Protein AF-A0A7S2VRJ8-F1 (afdb_monomer_lite)

Sequence (120 aa):
MFKCESLERCPGGPPGGCSKNTIGISCAKCVSGFYRSGRSCKPCGAFVYVPLVAYFVGFLIIGALRMLWSQRAAHVEVAEGVLASITVGVMLNFVQGLGIISSLNFEFPVGLLEFFAAFK

pLDDT: mean 76.2, std 11.46, range [44.75, 94.44]

Radius of gyration: 44.2 Å; chains: 1; bounding box: 106×26×94 Å

Secondary structure (DSSP, 8-state):
----SSTTTS--SSTT-PPTTEESTTS-EEPTTEEEETTEEEE--GGGGHHHHHHHHHHHHHHHHHHHHHHHHHHHHHHHHHHHHHHHHHHHHHHHHHHHHHHS-----HHHHHHHHTT-

Structure (mmCIF, N/CA/C/O backbone):
data_AF-A0A7S2VRJ8-F1
#
_entry.id   AF-A0A7S2VRJ8-F1
#
loop_
_atom_site.group_PDB
_atom_site.id
_atom_site.type_symbol
_atom_site.label_atom_id
_atom_site.label_alt_id
_atom_site.label_comp_id
_atom_site.label_asym_id
_atom_site.label_entity_id
_atom_site.label_seq_id
_atom_site.pdbx_PDB_ins_code
_atom_site.Cartn_x
_atom_site.Cartn_y
_atom_site.Cartn_z
_atom_site.occupancy
_atom_site.B_iso_or_equiv
_atom_site.auth_seq_id
_atom_site.auth_comp_id
_atom_site.auth_asym_id
_atom_site.auth_atom_id
_atom_site.pdbx_PDB_model_num
ATOM 1 N N . MET A 1 1 ? -42.510 -15.350 38.383 1.00 44.75 1 MET A N 1
ATOM 2 C CA . MET A 1 1 ? -41.041 -15.453 38.545 1.00 44.75 1 MET A CA 1
ATOM 3 C C . MET A 1 1 ? -40.431 -15.703 37.176 1.00 44.75 1 MET A C 1
ATOM 5 O O . MET A 1 1 ? -40.775 -16.703 36.563 1.00 44.75 1 MET A O 1
ATOM 9 N N . PHE A 1 2 ? -39.596 -14.799 36.663 1.00 54.56 2 PHE A N 1
ATOM 10 C CA . PHE A 1 2 ? -38.899 -15.017 35.392 1.00 54.56 2 PHE A CA 1
ATOM 11 C C . PHE A 1 2 ? -37.617 -15.809 35.650 1.00 54.56 2 PHE A C 1
ATOM 13 O O . PHE A 1 2 ? -36.811 -15.427 36.496 1.00 54.56 2 PHE A O 1
ATOM 20 N N . LYS A 1 3 ? -37.447 -16.932 34.949 1.00 55.62 3 LYS A N 1
ATOM 21 C CA . LYS A 1 3 ? -36.244 -17.764 35.031 1.00 55.62 3 LYS A CA 1
ATOM 22 C C . LYS A 1 3 ? -35.167 -17.103 34.171 1.00 55.62 3 LYS A C 1
ATOM 24 O O . LYS A 1 3 ? -35.308 -17.044 32.954 1.00 55.62 3 LYS A O 1
ATOM 29 N N . CYS A 1 4 ? -34.137 -16.540 34.793 1.00 64.38 4 CYS A N 1
ATOM 30 C CA . CYS A 1 4 ? -33.020 -15.969 34.048 1.00 64.38 4 CYS A CA 1
ATOM 31 C C . CYS A 1 4 ? -32.105 -17.082 33.534 1.00 64.38 4 CYS A C 1
ATOM 33 O O . CYS A 1 4 ? -31.875 -18.069 34.229 1.00 64.38 4 CYS A O 1
ATOM 35 N N . GLU A 1 5 ? -31.527 -16.877 32.355 1.00 65.00 5 GLU A N 1
ATOM 36 C CA . GLU A 1 5 ? -30.515 -17.766 31.772 1.00 65.00 5 GLU A CA 1
ATOM 37 C C . GLU A 1 5 ? -29.176 -17.703 32.529 1.00 65.00 5 GLU A C 1
ATOM 39 O O . GLU A 1 5 ? -28.466 -18.695 32.645 1.00 65.00 5 GLU A O 1
ATOM 44 N N . SER A 1 6 ? -28.839 -16.543 33.099 1.00 61.09 6 SER A N 1
ATOM 45 C CA . SER A 1 6 ? -27.670 -16.376 33.959 1.00 61.09 6 SER A CA 1
ATOM 46 C C . SER A 1 6 ? -27.951 -15.362 35.064 1.00 61.09 6 SER A C 1
ATOM 48 O O . SER A 1 6 ? -28.719 -14.413 34.872 1.00 61.09 6 SER A O 1
ATOM 50 N N . LEU A 1 7 ? -27.294 -15.532 36.219 1.00 63.19 7 LEU A N 1
ATOM 51 C CA . LEU A 1 7 ? -27.401 -14.599 37.351 1.00 63.19 7 LEU A CA 1
ATOM 52 C C . LEU A 1 7 ? -26.991 -13.171 36.953 1.00 63.19 7 LEU A C 1
ATOM 54 O O . LEU A 1 7 ? -27.426 -12.196 37.553 1.00 63.19 7 LEU A O 1
ATOM 58 N N . GLU A 1 8 ? -26.148 -13.050 35.926 1.00 60.69 8 GLU A N 1
ATOM 59 C CA . GLU A 1 8 ? -25.686 -11.774 35.388 1.00 60.69 8 GLU A CA 1
ATOM 60 C C . GLU A 1 8 ? -26.717 -11.055 34.523 1.00 60.69 8 GLU A C 1
ATOM 62 O O . GLU A 1 8 ? -26.697 -9.830 34.418 1.00 60.69 8 GLU A O 1
ATOM 67 N N . ARG A 1 9 ? -27.622 -11.814 33.900 1.00 61.22 9 ARG A N 1
ATOM 68 C CA . ARG A 1 9 ? -28.682 -11.281 33.046 1.00 61.22 9 ARG A CA 1
ATOM 69 C C . ARG A 1 9 ? -29.974 -11.014 33.806 1.00 61.22 9 ARG A C 1
ATOM 71 O O . ARG A 1 9 ? -30.868 -10.397 33.226 1.00 61.22 9 ARG A O 1
ATOM 78 N N . CYS A 1 10 ? -30.073 -11.433 35.067 1.00 66.50 10 CYS A N 1
ATOM 79 C CA . CYS A 1 10 ? -31.260 -11.175 35.863 1.00 66.50 10 CYS A CA 1
ATOM 80 C C . CYS A 1 10 ? -31.515 -9.674 36.059 1.00 66.50 10 CYS A C 1
ATOM 82 O O . CYS A 1 10 ? -30.571 -8.905 36.268 1.00 66.50 10 CYS A O 1
ATOM 84 N N . PRO A 1 11 ? -32.788 -9.251 36.047 1.00 65.06 11 PRO A N 1
ATOM 85 C CA . PRO A 1 11 ? -33.169 -7.944 36.552 1.00 65.06 11 PRO A CA 1
ATOM 86 C C . PRO A 1 11 ? -32.838 -7.896 38.049 1.00 65.06 11 PRO A C 1
ATOM 88 O O . PRO A 1 11 ? -33.521 -8.499 38.868 1.00 65.06 11 PRO A O 1
ATOM 91 N N . GLY A 1 12 ? -31.742 -7.236 38.415 1.00 63.44 12 GLY A N 1
ATOM 92 C CA . GLY A 1 12 ? -31.501 -6.863 39.807 1.00 63.44 12 GLY A CA 1
ATOM 93 C C . GLY A 1 12 ? -32.381 -5.666 40.158 1.00 63.44 12 GLY A C 1
ATOM 94 O O . GLY A 1 12 ? -32.428 -4.720 39.386 1.00 63.44 12 GLY A O 1
ATOM 95 N N . GLY A 1 13 ? -33.083 -5.673 41.285 1.00 61.59 13 GLY A N 1
ATOM 96 C CA . GLY A 1 13 ? -33.909 -4.531 41.686 1.00 61.59 13 GLY A CA 1
ATOM 97 C C . GLY A 1 13 ? -35.055 -4.910 42.623 1.00 61.59 13 GLY A C 1
ATOM 98 O O . GLY A 1 13 ? -35.334 -6.097 42.799 1.00 61.59 13 GLY A O 1
ATOM 99 N N . PRO A 1 14 ? -35.700 -3.913 43.255 1.00 62.78 14 PRO A N 1
ATOM 100 C CA . PRO A 1 14 ? -36.899 -4.127 44.056 1.00 62.78 14 PRO A CA 1
ATOM 101 C C . PRO A 1 14 ? -38.059 -4.661 43.190 1.00 62.78 14 PRO A C 1
ATOM 103 O O . PRO A 1 14 ? -38.097 -4.410 41.982 1.00 62.78 14 PRO A O 1
ATOM 106 N N . PRO A 1 15 ? -39.021 -5.393 43.780 1.00 59.22 15 PRO A N 1
ATOM 107 C CA . PRO A 1 15 ? -40.157 -5.947 43.048 1.00 59.22 15 PRO A CA 1
ATOM 108 C C . PRO A 1 15 ? -40.933 -4.843 42.315 1.00 59.22 15 PRO A C 1
ATOM 110 O O . PRO A 1 15 ? -41.329 -3.848 42.914 1.00 59.22 15 PRO A O 1
ATOM 113 N N . GLY A 1 16 ? -41.122 -5.019 41.004 1.00 63.56 16 GLY A N 1
ATOM 114 C CA . GLY A 1 16 ? -41.779 -4.041 40.126 1.00 63.56 16 GLY A CA 1
ATOM 115 C C . GLY A 1 16 ? -40.846 -3.001 39.490 1.00 63.56 16 GLY A C 1
ATOM 116 O O . GLY A 1 16 ? -41.309 -2.215 38.669 1.00 63.56 16 GLY A O 1
ATOM 117 N N . GLY A 1 17 ? -39.548 -3.005 39.818 1.00 65.56 17 GLY A N 1
ATOM 118 C CA . GLY A 1 17 ? -38.557 -2.068 39.284 1.00 65.56 17 GLY A CA 1
ATOM 119 C C . GLY A 1 17 ? -37.375 -2.750 38.592 1.00 65.56 17 GLY A C 1
ATOM 120 O O . GLY A 1 17 ? -36.952 -3.845 38.959 1.00 65.56 17 GLY A O 1
ATOM 121 N N . CYS A 1 18 ? -36.821 -2.076 37.586 1.00 70.69 18 CYS A N 1
ATOM 122 C CA . CYS A 1 18 ? -35.597 -2.493 36.906 1.00 70.69 18 CYS A CA 1
ATOM 123 C C . CYS A 1 18 ? -34.332 -1.993 37.627 1.00 70.69 18 CYS A C 1
ATOM 125 O O . CYS A 1 18 ? -34.374 -1.045 38.414 1.00 70.69 18 CYS A O 1
ATOM 127 N N . SER A 1 19 ? -33.185 -2.612 37.328 1.00 72.75 19 SER A N 1
ATOM 128 C CA . SER A 1 19 ? -31.875 -2.190 37.842 1.00 72.75 19 SER A CA 1
ATOM 129 C C . SER A 1 19 ? -31.450 -0.845 37.248 1.00 72.75 19 SER A C 1
ATOM 131 O O . SER A 1 19 ? -31.948 -0.416 36.201 1.00 72.75 19 SER A O 1
ATOM 133 N N . LYS A 1 20 ? -30.496 -0.172 37.900 1.00 74.00 20 LYS A N 1
ATOM 134 C CA . LYS A 1 20 ? -29.960 1.120 37.454 1.00 74.00 20 LYS A CA 1
ATOM 135 C C . LYS A 1 20 ? -29.569 1.066 35.966 1.00 74.00 20 LYS A C 1
ATOM 137 O O . LYS A 1 20 ? -28.780 0.217 35.558 1.00 74.00 20 LYS A O 1
ATOM 142 N N . ASN A 1 21 ? -30.099 2.004 35.176 1.00 73.12 21 ASN A N 1
ATOM 143 C CA . ASN A 1 21 ? -29.868 2.147 33.729 1.00 73.12 21 ASN A CA 1
ATOM 144 C C . ASN A 1 21 ? -30.450 1.021 32.841 1.00 73.12 21 ASN A C 1
ATOM 146 O O . ASN A 1 21 ? -30.036 0.892 31.687 1.00 73.12 21 ASN A O 1
ATOM 150 N N . THR A 1 22 ? -31.424 0.243 33.333 1.00 77.12 22 THR A N 1
ATOM 151 C CA . THR A 1 22 ? -32.187 -0.738 32.534 1.00 77.12 22 THR A CA 1
ATOM 152 C C . THR A 1 22 ? -33.663 -0.355 32.408 1.00 77.12 22 THR A C 1
ATOM 154 O O . THR A 1 22 ? -34.244 0.212 33.329 1.00 77.12 22 THR A O 1
ATOM 157 N N . ILE A 1 23 ? -34.264 -0.643 31.251 1.00 81.44 23 ILE A N 1
ATOM 158 C CA . ILE A 1 23 ? -35.646 -0.300 30.890 1.00 81.44 23 ILE A CA 1
ATOM 159 C C . ILE A 1 23 ? -36.356 -1.457 30.170 1.00 81.44 23 ILE A C 1
ATOM 161 O O . ILE A 1 23 ? -35.726 -2.369 29.625 1.00 81.44 23 ILE A O 1
ATOM 165 N N . GLY A 1 24 ? -37.689 -1.379 30.122 1.00 75.25 24 GLY A N 1
ATOM 166 C CA . GLY A 1 24 ? -38.570 -2.332 29.442 1.00 75.25 24 GLY A CA 1
ATOM 167 C C . GLY A 1 24 ? -39.183 -3.376 30.378 1.00 75.25 24 GLY A C 1
ATOM 168 O O . GLY A 1 24 ? -38.703 -3.585 31.486 1.00 75.25 24 GLY A O 1
ATOM 169 N N . ILE A 1 25 ? -40.229 -4.061 29.900 1.00 71.88 25 ILE A N 1
ATOM 170 C CA . ILE A 1 25 ? -41.014 -5.055 30.665 1.00 71.88 25 ILE A CA 1
ATOM 171 C C . ILE A 1 25 ? -40.133 -6.169 31.256 1.00 71.88 25 ILE A C 1
ATOM 173 O O . ILE A 1 25 ? -40.420 -6.693 32.326 1.00 71.88 25 ILE A O 1
ATOM 177 N N . SER A 1 26 ? -39.040 -6.514 30.574 1.00 70.75 26 SER A N 1
ATOM 178 C CA . SER A 1 26 ? -38.084 -7.542 30.992 1.00 70.75 26 SER A CA 1
ATOM 179 C C . SER A 1 26 ? -36.761 -6.990 31.540 1.00 70.75 26 SER A C 1
ATOM 181 O O . SER A 1 26 ? -35.844 -7.770 31.788 1.00 70.75 26 SER A O 1
ATOM 183 N N . CYS A 1 27 ? -36.612 -5.663 31.674 1.00 73.62 27 CYS A N 1
ATOM 184 C CA . CYS A 1 27 ? -35.358 -4.976 32.035 1.00 73.62 27 CYS A CA 1
ATOM 185 C C . CYS A 1 27 ? -34.131 -5.414 31.205 1.00 73.62 27 CYS A C 1
ATOM 187 O O . CYS A 1 27 ? -32.984 -5.299 31.642 1.00 73.62 27 CYS A O 1
ATOM 189 N N . ALA A 1 28 ? -34.364 -5.949 30.003 1.00 74.06 28 ALA A N 1
ATOM 190 C CA . ALA A 1 28 ? -33.320 -6.482 29.137 1.00 74.06 28 ALA A CA 1
ATOM 191 C C . ALA A 1 28 ? -32.639 -5.392 28.293 1.00 74.06 28 ALA A C 1
ATOM 193 O O . ALA A 1 28 ? -31.566 -5.630 27.737 1.00 74.06 28 ALA A O 1
ATOM 194 N N . LYS A 1 29 ? -33.247 -4.203 28.187 1.00 79.88 29 LYS A N 1
ATOM 195 C CA . LYS A 1 29 ? -32.708 -3.073 27.423 1.00 79.88 29 LYS A CA 1
ATOM 196 C C . LYS A 1 29 ? -31.992 -2.099 28.353 1.00 79.88 29 LYS A C 1
ATOM 198 O O . LYS A 1 29 ? -32.493 -1.789 29.429 1.00 79.88 29 LYS A O 1
ATOM 203 N N . CYS A 1 30 ? -30.839 -1.597 27.927 1.00 82.00 30 CYS A N 1
ATOM 204 C CA . CYS A 1 30 ? -30.205 -0.451 28.573 1.00 82.00 30 CYS A CA 1
ATOM 205 C C . CYS A 1 30 ? -30.878 0.850 28.110 1.00 82.00 30 CYS A C 1
ATOM 207 O O . CYS A 1 30 ? -31.430 0.910 27.009 1.00 82.00 30 CYS A O 1
ATOM 209 N N . VAL A 1 31 ? -30.836 1.885 28.950 1.00 84.56 31 VAL A N 1
ATOM 210 C CA . VAL A 1 31 ? -31.241 3.247 28.563 1.00 84.56 31 VAL A CA 1
ATOM 211 C C . VAL A 1 31 ? -30.397 3.765 27.392 1.00 84.56 31 VAL A C 1
ATOM 213 O O . VAL A 1 31 ? -29.273 3.312 27.167 1.00 84.56 31 VAL A O 1
ATOM 216 N N . SER A 1 32 ? -30.935 4.726 26.641 1.00 81.56 32 SER A N 1
ATOM 217 C CA . SER A 1 32 ? -30.237 5.364 25.520 1.00 81.56 32 SER A CA 1
ATOM 218 C C . SER A 1 32 ? -28.868 5.904 25.943 1.00 81.56 32 SER A C 1
ATOM 220 O O . SER A 1 32 ? -28.749 6.560 26.976 1.00 81.56 32 SER A O 1
ATOM 222 N N . GLY A 1 33 ? -27.837 5.634 25.140 1.00 78.75 33 GLY A N 1
ATOM 223 C CA . GLY A 1 33 ? -26.457 6.012 25.458 1.00 78.75 33 GLY A CA 1
ATOM 224 C C . GLY A 1 33 ? -25.719 5.017 26.356 1.00 78.75 33 GLY A C 1
ATOM 225 O O . GLY A 1 33 ? -24.595 5.301 26.755 1.00 78.75 33 GLY A O 1
ATOM 226 N N . PHE A 1 34 ? -26.308 3.856 26.660 1.00 81.62 34 PHE A N 1
ATOM 227 C CA . PHE A 1 34 ? -25.648 2.767 27.374 1.00 81.62 34 PHE A CA 1
ATOM 228 C C . PHE A 1 34 ? -25.787 1.441 26.613 1.00 81.62 34 PHE A C 1
ATOM 230 O O . PHE A 1 34 ? -26.824 1.157 26.016 1.00 81.62 34 PHE A O 1
ATOM 237 N N . TYR A 1 35 ? -24.758 0.597 26.675 1.00 81.88 35 TYR A N 1
ATOM 238 C CA . TYR A 1 35 ? -24.758 -0.756 26.119 1.00 81.88 35 TYR A CA 1
ATOM 239 C C . TYR A 1 35 ? -24.612 -1.803 27.230 1.00 81.88 35 TYR A C 1
ATOM 241 O O . TYR A 1 35 ? -24.023 -1.553 28.285 1.00 81.88 35 TYR A O 1
ATOM 249 N N . ARG A 1 36 ? -25.170 -2.995 27.002 1.00 76.06 36 ARG A N 1
ATOM 250 C CA . ARG A 1 36 ? -25.132 -4.111 27.957 1.00 76.06 36 ARG A CA 1
ATOM 251 C C . ARG A 1 36 ? -23.732 -4.731 27.952 1.00 76.06 36 ARG A C 1
ATOM 253 O O . ARG A 1 36 ? -23.289 -5.239 26.927 1.00 76.06 36 ARG A O 1
ATOM 260 N N . SER A 1 37 ? -23.052 -4.722 29.096 1.00 76.31 37 SER A N 1
ATOM 261 C CA . SER A 1 37 ? -21.752 -5.370 29.292 1.00 76.31 37 SER A CA 1
ATOM 262 C C . SER A 1 37 ? -21.816 -6.228 30.559 1.00 76.31 37 SER A C 1
ATOM 264 O O . SER A 1 37 ? -21.677 -5.728 31.675 1.00 76.31 37 SER A O 1
ATOM 266 N N . GLY A 1 38 ? -22.100 -7.525 30.398 1.00 74.62 38 GLY A N 1
ATOM 267 C CA . GLY A 1 38 ? -22.294 -8.449 31.525 1.00 74.62 38 GLY A CA 1
ATOM 268 C C . GLY A 1 38 ? -23.453 -8.025 32.439 1.00 74.62 38 GLY A C 1
ATOM 269 O O . GLY A 1 38 ? -24.589 -7.889 31.976 1.00 74.62 38 GLY A O 1
ATOM 270 N N . ARG A 1 39 ? -23.150 -7.788 33.726 1.00 66.94 39 ARG A N 1
ATOM 271 C CA . ARG A 1 39 ? -24.103 -7.367 34.778 1.00 66.94 39 ARG A CA 1
ATOM 272 C C . ARG A 1 39 ? -24.544 -5.906 34.722 1.00 66.94 39 ARG A C 1
ATOM 274 O O . ARG A 1 39 ? -25.521 -5.555 35.382 1.00 66.94 39 ARG A O 1
ATOM 281 N N . SER A 1 40 ? -23.837 -5.039 33.999 1.00 70.88 40 SER A N 1
ATOM 282 C CA . SER A 1 40 ? -24.087 -3.597 34.036 1.00 70.88 40 SER A CA 1
ATOM 283 C C . SER A 1 40 ? -24.253 -2.993 32.647 1.00 70.88 40 SER A C 1
ATOM 285 O O . SER A 1 40 ? -23.713 -3.461 31.644 1.00 70.88 40 SER A O 1
ATOM 287 N N . CYS A 1 41 ? -25.052 -1.933 32.588 1.00 79.38 41 CYS A N 1
ATOM 288 C CA . CYS A 1 41 ? -25.111 -1.068 31.424 1.00 79.38 41 CYS A CA 1
ATOM 289 C C . CYS A 1 41 ? -23.954 -0.071 31.5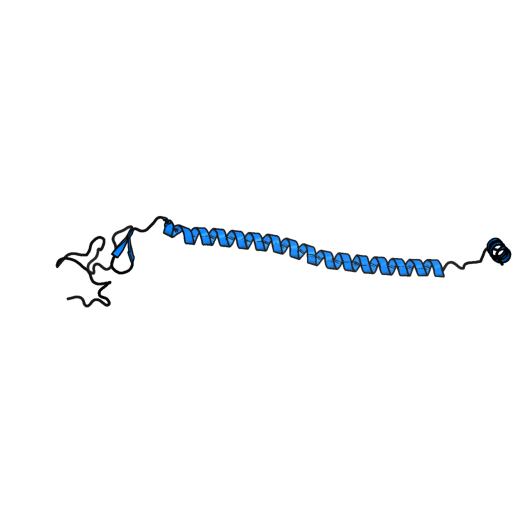31 1.00 79.38 41 CYS A C 1
ATOM 291 O O . CYS A 1 41 ? -23.897 0.710 32.485 1.00 79.38 41 CYS A O 1
ATOM 293 N N . LYS A 1 42 ? -23.019 -0.118 30.580 1.00 82.00 42 LYS A N 1
ATOM 294 C CA . LYS A 1 42 ? -21.896 0.822 30.484 1.00 82.00 42 LYS A CA 1
ATOM 295 C C . LYS A 1 42 ? -22.238 1.944 29.507 1.00 82.00 42 LYS A C 1
ATOM 297 O O . LYS A 1 42 ? -22.934 1.674 28.530 1.00 82.00 42 LYS A O 1
ATOM 302 N N . PRO A 1 43 ? -21.779 3.184 29.742 1.00 83.31 43 PRO A N 1
ATOM 303 C CA . PRO A 1 43 ? -22.018 4.276 28.810 1.00 83.31 43 PRO A CA 1
ATOM 304 C C . PRO A 1 43 ? -21.341 3.980 27.469 1.00 83.31 43 PRO A C 1
ATOM 306 O O . PRO A 1 43 ? -20.221 3.464 27.423 1.00 83.31 43 PRO A O 1
ATOM 309 N N . CYS A 1 44 ? -22.024 4.301 26.375 1.00 76.75 44 CYS A N 1
ATOM 310 C CA . CYS A 1 44 ? -21.450 4.294 25.039 1.00 76.75 44 CYS A CA 1
ATOM 311 C C . CYS A 1 44 ? -20.334 5.346 25.000 1.00 76.75 44 CYS A C 1
ATOM 313 O O . CYS A 1 44 ? -20.594 6.543 25.092 1.00 76.75 44 CYS A O 1
ATOM 315 N N . GLY A 1 45 ? -19.081 4.897 24.926 1.00 74.31 45 GLY A N 1
ATOM 316 C CA . GLY A 1 45 ? -17.928 5.790 24.839 1.00 74.31 45 GLY A CA 1
ATOM 317 C C . GLY A 1 45 ? -17.751 6.368 23.434 1.00 74.31 45 GLY A C 1
ATOM 318 O O . GLY A 1 45 ? -18.157 5.760 22.446 1.00 74.31 45 GLY A O 1
ATOM 319 N N . ALA A 1 46 ? -17.060 7.504 23.330 1.00 66.88 46 ALA A N 1
ATOM 320 C CA . ALA A 1 46 ? -16.708 8.124 22.046 1.00 66.88 46 ALA A CA 1
ATOM 321 C C . ALA A 1 46 ? -15.803 7.236 21.160 1.00 66.88 46 ALA A C 1
ATOM 323 O O . ALA A 1 46 ? -15.708 7.440 19.954 1.00 66.88 46 ALA A O 1
ATOM 324 N N . PHE A 1 47 ? -15.168 6.214 21.742 1.00 65.56 47 PHE A N 1
ATOM 325 C CA . PHE A 1 47 ? -14.231 5.325 21.054 1.00 65.56 47 PHE A CA 1
ATOM 326 C C . PHE A 1 47 ? -14.887 4.262 20.158 1.00 65.56 47 PHE A C 1
ATOM 328 O O . PHE A 1 47 ? -14.174 3.530 19.480 1.00 65.56 47 PHE A O 1
ATOM 335 N N . VAL A 1 48 ? -16.223 4.179 20.098 1.00 71.00 48 VAL A N 1
ATOM 336 C CA . VAL A 1 48 ? -16.923 3.213 19.224 1.00 71.00 48 VAL A CA 1
ATOM 337 C C . VAL A 1 48 ? -16.612 3.455 17.739 1.00 71.00 48 VAL A C 1
ATOM 339 O O . VAL A 1 48 ? -16.585 2.511 16.954 1.00 71.00 48 VAL A O 1
ATOM 342 N N . TYR A 1 49 ? -16.305 4.696 17.354 1.00 73.94 49 TYR A N 1
ATOM 343 C CA . TYR A 1 49 ? -15.992 5.055 15.966 1.00 73.94 49 TYR A CA 1
ATOM 344 C C . TYR A 1 49 ? -14.530 4.806 15.579 1.00 73.94 49 TYR A C 1
ATOM 346 O O . TYR A 1 49 ? -14.220 4.715 14.395 1.00 73.94 49 TYR A O 1
ATOM 354 N N . VAL A 1 50 ? -13.628 4.659 16.553 1.00 81.75 50 VAL A N 1
ATOM 355 C CA . VAL A 1 50 ? -12.192 4.443 16.311 1.00 81.75 50 VAL A CA 1
ATOM 356 C C . VAL A 1 50 ? -11.895 3.208 15.457 1.00 81.75 50 VAL A C 1
ATOM 358 O O . VAL A 1 50 ? -11.149 3.360 14.491 1.00 81.75 50 VAL A O 1
ATOM 361 N N . PRO A 1 51 ? -12.466 2.013 15.712 1.00 83.88 51 PRO A N 1
ATOM 362 C CA . PRO A 1 51 ? -12.210 0.859 14.848 1.00 83.88 51 PRO A CA 1
ATOM 363 C C . PRO A 1 51 ? -12.713 1.073 13.416 1.00 83.88 51 PRO A C 1
ATOM 365 O O . PRO A 1 51 ? -12.089 0.608 12.467 1.00 83.88 51 PRO A O 1
ATOM 368 N N . LEU A 1 52 ? -13.811 1.813 13.249 1.00 85.88 52 LEU A N 1
ATOM 369 C CA . LEU A 1 52 ? -14.392 2.093 11.940 1.00 85.88 52 LEU A CA 1
ATOM 370 C C . LEU A 1 52 ? -13.509 3.066 11.146 1.00 85.88 52 LEU A C 1
ATOM 372 O O . LEU A 1 52 ? -13.178 2.800 9.995 1.00 85.88 52 LEU A O 1
ATOM 376 N N . VAL A 1 53 ? -13.040 4.141 11.784 1.00 88.62 53 VAL A N 1
ATOM 377 C CA . VAL A 1 53 ? -12.084 5.085 11.185 1.00 88.62 53 VAL A CA 1
ATOM 378 C C . VAL A 1 53 ? -10.761 4.390 10.858 1.00 88.62 53 VAL A C 1
ATOM 380 O O . VAL A 1 53 ? -10.241 4.557 9.757 1.00 88.62 53 VAL A O 1
ATOM 383 N N . ALA A 1 54 ? -10.242 3.561 11.767 1.00 89.25 54 ALA A N 1
ATOM 384 C CA . ALA A 1 54 ? -9.014 2.803 11.542 1.00 89.25 54 ALA A CA 1
ATOM 385 C C . ALA A 1 54 ? -9.130 1.853 10.338 1.00 89.25 54 ALA A C 1
ATOM 387 O O . ALA A 1 54 ? -8.186 1.744 9.557 1.00 89.25 54 ALA A O 1
ATOM 388 N N . TYR A 1 55 ? -10.291 1.220 10.146 1.00 91.56 55 TYR A N 1
ATOM 389 C CA . TYR A 1 55 ? -10.553 0.371 8.984 1.00 91.56 55 TYR A CA 1
ATOM 390 C C . TYR A 1 55 ? -10.489 1.157 7.666 1.00 91.56 55 TYR A C 1
ATOM 392 O O . TYR A 1 55 ? -9.781 0.753 6.744 1.00 91.56 55 TYR A O 1
ATOM 400 N N . PHE A 1 56 ? -11.169 2.306 7.585 1.00 93.81 56 PHE A N 1
ATOM 401 C CA . PHE A 1 56 ? -11.147 3.144 6.380 1.00 93.81 56 PHE A CA 1
ATOM 402 C C . PHE A 1 56 ? -9.747 3.675 6.065 1.00 93.81 56 PHE A C 1
ATOM 404 O O . PHE A 1 56 ? -9.309 3.621 4.916 1.00 93.81 56 PHE A O 1
ATOM 411 N N . VAL A 1 57 ? -9.018 4.137 7.082 1.00 94.44 57 VAL A N 1
ATOM 412 C CA . VAL A 1 57 ? -7.639 4.615 6.916 1.00 94.44 57 VAL A CA 1
ATOM 413 C C . VAL A 1 57 ? -6.724 3.477 6.457 1.00 94.44 57 VAL A C 1
ATOM 415 O O . VAL A 1 57 ? -5.961 3.652 5.508 1.00 94.44 57 VAL A O 1
ATOM 418 N N . GLY A 1 58 ? -6.835 2.293 7.065 1.00 92.94 58 GLY A N 1
ATOM 419 C CA . GLY A 1 58 ? -6.061 1.116 6.669 1.00 92.94 58 GLY A CA 1
ATOM 420 C C . GLY A 1 58 ? -6.317 0.703 5.218 1.00 92.94 58 GLY A C 1
ATOM 421 O O . GLY A 1 58 ? -5.370 0.449 4.474 1.00 92.94 58 GLY A O 1
ATOM 422 N N . PHE A 1 59 ? -7.580 0.709 4.787 1.00 93.50 59 PHE A N 1
ATOM 423 C CA . PHE A 1 59 ? -7.953 0.395 3.407 1.00 93.50 59 PHE A CA 1
ATOM 424 C C . PHE A 1 59 ? -7.326 1.371 2.400 1.00 93.50 59 PHE A C 1
ATOM 426 O O . PHE A 1 59 ? -6.761 0.940 1.394 1.00 93.50 59 PHE A O 1
ATOM 433 N N . LEU A 1 60 ? -7.359 2.676 2.692 1.00 93.38 60 LEU A N 1
ATOM 434 C CA . LEU A 1 60 ? -6.755 3.698 1.832 1.00 93.38 60 LEU A CA 1
ATOM 435 C C . LEU A 1 60 ? -5.233 3.550 1.732 1.00 93.38 60 LEU A C 1
ATOM 437 O O . LEU A 1 60 ? -4.684 3.648 0.636 1.00 93.38 60 LEU A O 1
ATOM 441 N N . ILE A 1 61 ? -4.551 3.269 2.846 1.00 93.38 61 ILE A N 1
ATOM 442 C CA . ILE A 1 61 ? -3.093 3.079 2.861 1.00 93.38 61 ILE A CA 1
ATOM 443 C C . ILE A 1 61 ? -2.699 1.858 2.024 1.00 93.38 61 ILE A C 1
ATOM 445 O O . ILE A 1 61 ? -1.805 1.950 1.183 1.00 93.38 61 ILE A O 1
ATOM 449 N N . ILE A 1 62 ? -3.380 0.723 2.208 1.00 91.81 62 ILE A N 1
ATOM 450 C CA . ILE A 1 62 ? -3.098 -0.501 1.445 1.00 91.81 62 ILE A CA 1
ATOM 451 C C . ILE A 1 62 ? -3.381 -0.279 -0.047 1.00 91.81 62 ILE A C 1
ATOM 453 O O . ILE A 1 62 ? -2.576 -0.682 -0.888 1.00 91.81 62 ILE A O 1
ATOM 457 N N . GLY A 1 63 ? -4.484 0.398 -0.381 1.00 89.75 63 GLY A N 1
ATOM 458 C CA . GLY A 1 63 ? -4.816 0.765 -1.758 1.00 89.75 63 GLY A CA 1
ATOM 459 C C . GLY A 1 63 ? -3.739 1.639 -2.407 1.00 89.75 63 GLY A C 1
ATOM 460 O O . GLY A 1 63 ? -3.273 1.331 -3.504 1.00 89.75 63 GLY A O 1
ATOM 461 N N . ALA A 1 64 ? -3.273 2.673 -1.702 1.00 88.50 64 ALA A N 1
ATOM 462 C CA . ALA A 1 64 ? -2.213 3.559 -2.177 1.00 88.50 64 ALA A CA 1
ATOM 463 C C . ALA A 1 64 ? -0.883 2.814 -2.381 1.00 88.50 64 ALA A C 1
ATOM 465 O O . ALA A 1 64 ? -0.240 2.967 -3.420 1.00 88.50 64 ALA A O 1
ATOM 466 N N . LEU A 1 65 ? -0.492 1.952 -1.436 1.00 88.88 65 LEU A N 1
ATOM 467 C CA . LEU A 1 65 ? 0.717 1.129 -1.551 1.00 88.88 65 LEU A CA 1
ATOM 468 C C . LEU A 1 65 ? 0.655 0.189 -2.760 1.00 88.88 65 LEU A C 1
ATOM 470 O O . LEU A 1 65 ? 1.630 0.076 -3.502 1.00 88.88 65 LEU A O 1
ATOM 474 N N . ARG A 1 66 ? -0.498 -0.449 -3.000 1.00 86.06 66 ARG A N 1
ATOM 475 C CA . ARG A 1 66 ? -0.707 -1.322 -4.166 1.00 86.06 66 ARG A CA 1
ATOM 476 C C . ARG A 1 66 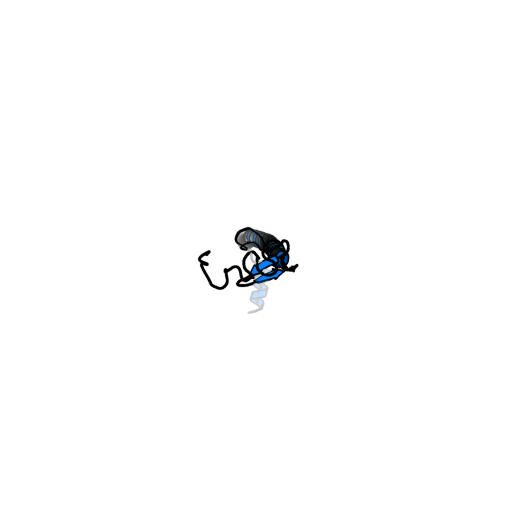? -0.621 -0.545 -5.474 1.00 86.06 66 ARG A C 1
ATOM 478 O O . ARG A 1 66 ? 0.023 -1.019 -6.407 1.00 86.06 66 ARG A O 1
ATOM 485 N N . MET A 1 67 ? -1.202 0.652 -5.532 1.00 83.56 67 MET A N 1
ATOM 486 C CA . MET A 1 67 ? -1.133 1.512 -6.713 1.00 83.56 67 MET A CA 1
ATOM 487 C C . MET A 1 67 ? 0.317 1.915 -7.021 1.00 83.56 67 MET A C 1
ATOM 489 O O . MET A 1 67 ? 0.776 1.729 -8.147 1.00 83.56 67 MET A O 1
ATOM 493 N N . LEU A 1 68 ? 1.076 2.350 -6.012 1.00 83.50 68 LEU A N 1
ATOM 494 C CA . LEU A 1 68 ? 2.493 2.705 -6.159 1.00 83.50 68 LEU A CA 1
ATOM 495 C C . LEU A 1 68 ? 3.367 1.515 -6.583 1.00 83.50 68 LEU A C 1
ATOM 497 O O . LEU A 1 68 ? 4.272 1.671 -7.403 1.00 83.50 68 LEU A O 1
ATOM 501 N N . TRP A 1 69 ? 3.108 0.318 -6.052 1.00 80.69 69 TRP A N 1
ATOM 502 C CA . TRP A 1 69 ? 3.830 -0.893 -6.449 1.00 80.69 69 TRP A CA 1
ATOM 503 C C . TRP A 1 69 ? 3.489 -1.361 -7.862 1.00 80.69 69 TRP A C 1
ATOM 505 O O . TRP A 1 69 ? 4.391 -1.768 -8.588 1.00 80.69 69 TRP A O 1
ATOM 515 N N . SER A 1 70 ? 2.224 -1.268 -8.280 1.00 77.06 70 SER A N 1
ATOM 516 C CA . SER A 1 70 ? 1.812 -1.662 -9.635 1.00 77.06 70 SER A CA 1
ATOM 517 C C . SER A 1 70 ? 2.502 -0.829 -10.719 1.00 77.06 70 SER A C 1
ATOM 519 O O . SER A 1 70 ? 2.957 -1.376 -11.718 1.00 77.06 70 SER A O 1
ATOM 521 N N . GLN A 1 71 ? 2.674 0.474 -10.476 1.00 68.69 71 GLN A N 1
ATOM 522 C CA . GLN A 1 71 ? 3.406 1.376 -11.366 1.00 68.69 71 GLN A CA 1
ATOM 523 C C . GLN A 1 71 ? 4.872 0.946 -11.494 1.00 68.69 71 GLN A C 1
ATOM 525 O O . GLN A 1 71 ? 5.404 0.851 -12.596 1.00 68.69 71 GLN A O 1
ATOM 530 N N . ARG A 1 72 ? 5.522 0.604 -10.372 1.00 62.66 72 ARG A N 1
ATOM 531 C CA . ARG A 1 72 ? 6.903 0.096 -10.389 1.00 62.66 72 ARG A CA 1
ATOM 532 C C . ARG A 1 72 ? 7.026 -1.231 -11.137 1.00 62.66 72 ARG A C 1
ATOM 534 O O . ARG A 1 72 ? 7.967 -1.384 -11.904 1.00 62.66 72 ARG A O 1
ATOM 541 N N . ALA A 1 73 ? 6.089 -2.156 -10.943 1.00 61.53 73 ALA A N 1
ATOM 542 C CA . ALA A 1 73 ? 6.090 -3.442 -11.639 1.00 61.53 73 ALA A CA 1
ATOM 543 C C . ALA A 1 73 ? 5.939 -3.274 -13.161 1.00 61.53 73 ALA A C 1
ATOM 545 O O . ALA A 1 73 ? 6.694 -3.882 -13.914 1.00 61.53 73 ALA A O 1
ATOM 546 N N . ALA A 1 74 ? 5.052 -2.379 -13.607 1.00 61.47 74 ALA A N 1
ATOM 547 C CA . ALA A 1 74 ? 4.863 -2.088 -15.029 1.00 61.47 74 ALA A CA 1
ATOM 548 C C . ALA A 1 74 ? 6.134 -1.524 -15.695 1.00 61.47 74 ALA A C 1
ATOM 550 O O . ALA A 1 74 ? 6.445 -1.858 -16.835 1.00 61.47 74 ALA A O 1
ATOM 551 N N . HIS A 1 75 ? 6.912 -0.700 -14.984 1.00 60.03 75 HIS A N 1
ATOM 552 C CA . HIS A 1 75 ? 8.185 -0.194 -15.506 1.00 60.03 75 HIS A CA 1
ATOM 553 C C . HIS A 1 75 ? 9.269 -1.273 -15.625 1.00 60.03 75 HIS A C 1
ATOM 555 O O . HIS A 1 75 ? 10.100 -1.191 -16.527 1.00 60.03 75 HIS A O 1
ATOM 561 N N . VAL A 1 76 ? 9.267 -2.277 -14.743 1.00 61.19 76 VAL A N 1
ATOM 562 C CA . VAL A 1 76 ? 10.229 -3.389 -14.799 1.00 61.19 76 VAL A CA 1
ATOM 563 C C . VAL A 1 76 ? 9.938 -4.298 -15.993 1.00 61.19 76 VAL A C 1
ATOM 565 O O . VAL A 1 76 ? 10.859 -4.640 -16.725 1.00 61.19 76 VAL A O 1
ATOM 568 N N . GLU A 1 77 ? 8.667 -4.605 -16.254 1.00 63.25 77 GLU A N 1
ATOM 569 C CA . GLU A 1 77 ? 8.256 -5.450 -17.385 1.00 63.25 77 GLU A CA 1
ATOM 570 C C . GLU A 1 77 ? 8.666 -4.852 -18.744 1.00 63.25 77 GLU A C 1
ATOM 572 O O . GLU A 1 77 ? 9.180 -5.549 -19.618 1.00 63.25 77 GLU A O 1
ATOM 577 N N . VAL A 1 78 ? 8.532 -3.532 -18.910 1.00 60.88 78 VAL A N 1
ATOM 578 C CA . VAL A 1 78 ? 8.968 -2.839 -20.136 1.00 60.88 78 VAL A CA 1
ATOM 579 C C . VAL A 1 78 ? 10.497 -2.778 -20.244 1.00 60.88 78 VAL A C 1
ATOM 581 O O . VAL A 1 78 ? 11.043 -2.869 -21.347 1.00 60.88 78 VAL A O 1
ATOM 584 N N . ALA A 1 79 ? 11.207 -2.644 -19.120 1.00 66.25 79 ALA A N 1
ATOM 585 C CA . ALA A 1 79 ? 12.665 -2.558 -19.113 1.00 66.25 79 ALA A CA 1
ATOM 586 C C . ALA A 1 79 ? 13.335 -3.847 -19.619 1.00 66.25 79 ALA A C 1
ATOM 588 O O . ALA A 1 79 ? 14.349 -3.764 -20.312 1.00 66.25 79 ALA A O 1
ATOM 589 N N . GLU A 1 80 ? 12.761 -5.021 -19.340 1.00 70.69 80 GLU A N 1
ATOM 590 C CA . GLU A 1 80 ? 13.311 -6.304 -19.797 1.00 70.69 80 GLU A CA 1
ATOM 591 C C . GLU A 1 80 ? 13.296 -6.437 -21.326 1.00 70.69 80 GLU A C 1
ATOM 593 O O . GLU A 1 80 ? 14.306 -6.811 -21.928 1.00 70.69 80 GLU A O 1
ATOM 598 N N . GLY A 1 81 ? 12.189 -6.056 -21.975 1.00 72.62 81 GLY A N 1
ATOM 599 C CA . GLY A 1 81 ? 12.082 -6.082 -23.438 1.00 72.62 81 GLY A CA 1
ATOM 600 C C . GLY A 1 81 ? 13.058 -5.118 -24.118 1.00 72.62 81 GLY A C 1
ATOM 601 O O . GLY A 1 81 ? 13.714 -5.471 -25.104 1.00 72.62 81 GLY A O 1
ATOM 602 N N . VAL A 1 82 ? 13.213 -3.914 -23.556 1.00 76.69 82 VAL A N 1
ATOM 603 C CA . VAL A 1 82 ? 14.182 -2.923 -24.046 1.00 76.69 82 VAL A CA 1
ATOM 604 C C . VAL A 1 82 ? 15.609 -3.454 -23.912 1.00 76.69 82 VAL A C 1
ATOM 606 O O . VAL A 1 82 ? 16.362 -3.408 -24.885 1.00 76.69 82 VAL A O 1
ATOM 609 N N . LEU A 1 83 ? 15.977 -4.024 -22.762 1.00 80.75 83 LEU A N 1
ATOM 610 C CA . LEU A 1 83 ? 17.321 -4.558 -22.544 1.00 80.75 83 LEU A CA 1
ATOM 611 C C . LEU A 1 83 ? 17.644 -5.705 -23.514 1.00 80.75 83 LEU A C 1
ATOM 613 O O . LEU A 1 83 ? 18.716 -5.708 -24.119 1.00 80.75 83 LEU A O 1
ATOM 617 N N . ALA A 1 84 ? 16.694 -6.619 -23.731 1.00 83.00 84 ALA A N 1
ATOM 618 C CA . ALA A 1 84 ? 16.845 -7.719 -24.681 1.00 83.00 84 ALA A CA 1
ATOM 619 C C . ALA A 1 84 ? 17.087 -7.210 -26.113 1.00 83.00 84 ALA A C 1
ATOM 621 O O . ALA A 1 84 ? 18.011 -7.668 -26.789 1.00 83.00 84 ALA A O 1
ATOM 622 N N . SER A 1 85 ? 16.311 -6.216 -26.562 1.00 85.12 85 SER A N 1
ATOM 623 C CA . SER A 1 85 ? 16.496 -5.612 -27.888 1.00 85.12 85 SER A CA 1
ATOM 624 C C . SER A 1 85 ? 17.857 -4.926 -28.054 1.00 85.12 85 SER A C 1
ATOM 626 O O . SER A 1 85 ? 18.489 -5.073 -29.101 1.00 85.12 85 SER A O 1
ATOM 628 N N . ILE A 1 86 ? 18.357 -4.248 -27.012 1.00 89.25 86 ILE A N 1
ATOM 629 C CA . ILE A 1 86 ? 19.684 -3.618 -27.018 1.00 89.25 86 ILE A CA 1
ATOM 630 C C . ILE A 1 86 ? 20.770 -4.687 -27.146 1.00 89.25 86 ILE A C 1
ATOM 632 O O . ILE A 1 86 ? 21.671 -4.549 -27.973 1.00 89.25 86 ILE A O 1
ATOM 636 N N . THR A 1 87 ? 20.683 -5.774 -26.374 1.00 91.00 87 THR A N 1
ATOM 637 C CA . THR A 1 87 ? 21.668 -6.863 -26.434 1.00 91.00 87 THR A CA 1
ATOM 638 C C . THR A 1 87 ? 21.721 -7.500 -27.821 1.00 91.00 87 THR A C 1
ATOM 640 O O . THR A 1 87 ? 22.808 -7.680 -28.371 1.00 91.00 87 THR A O 1
ATOM 643 N N . VAL A 1 88 ? 20.563 -7.788 -28.423 1.00 93.06 88 VAL A N 1
ATOM 644 C CA . VAL A 1 88 ? 20.494 -8.328 -29.790 1.00 93.06 88 VAL A CA 1
ATOM 645 C C . VAL A 1 88 ? 21.066 -7.331 -30.801 1.00 93.06 88 VAL A C 1
ATOM 647 O O . VAL A 1 88 ? 21.847 -7.722 -31.667 1.00 93.06 88 VAL A O 1
ATOM 650 N N . GLY A 1 89 ? 20.748 -6.041 -30.671 1.00 92.75 89 GLY A N 1
ATOM 651 C CA . GLY A 1 89 ? 21.278 -4.991 -31.543 1.00 92.75 89 GLY A CA 1
ATOM 652 C C . GLY A 1 89 ? 22.805 -4.892 -31.505 1.00 92.75 89 GLY A C 1
ATOM 653 O O . GLY A 1 89 ? 23.442 -4.834 -32.556 1.00 92.75 89 GLY A O 1
ATOM 654 N N . VAL A 1 90 ? 23.405 -4.943 -30.311 1.00 94.00 90 VAL A N 1
ATOM 655 C CA . VAL A 1 90 ? 24.869 -4.929 -30.140 1.00 94.00 90 VAL A CA 1
ATOM 656 C C . VAL A 1 90 ? 25.511 -6.173 -30.761 1.00 94.00 90 VAL A C 1
ATOM 658 O O . VAL A 1 90 ? 26.513 -6.052 -31.464 1.00 94.00 90 VAL A O 1
ATOM 661 N N . MET A 1 91 ? 24.917 -7.355 -30.573 1.00 93.75 91 MET A N 1
ATOM 662 C CA . MET A 1 91 ? 25.414 -8.600 -31.175 1.00 93.75 91 MET A CA 1
ATOM 663 C C . MET A 1 91 ? 25.377 -8.551 -32.704 1.00 93.75 91 MET A C 1
ATOM 665 O O . MET A 1 91 ? 26.355 -8.898 -33.364 1.00 93.75 91 MET A O 1
ATOM 669 N N . LEU A 1 92 ? 24.273 -8.071 -33.280 1.00 94.25 92 LEU A N 1
ATOM 670 C CA . LEU A 1 92 ? 24.151 -7.912 -34.728 1.00 94.25 92 LEU A CA 1
AT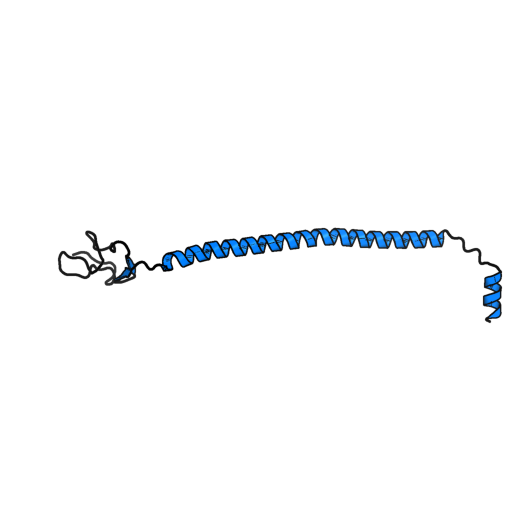OM 671 C C . LEU A 1 92 ? 25.148 -6.888 -35.270 1.00 94.25 92 LEU A C 1
ATOM 673 O O . LEU A 1 92 ? 25.712 -7.109 -36.339 1.00 94.25 92 LEU A O 1
ATOM 677 N N . ASN A 1 93 ? 25.378 -5.786 -34.555 1.00 94.44 93 ASN A N 1
ATOM 678 C CA . ASN A 1 93 ? 26.355 -4.776 -34.952 1.00 94.44 93 ASN A CA 1
ATOM 679 C C . ASN A 1 93 ? 27.784 -5.341 -34.947 1.00 94.44 93 ASN A C 1
ATOM 681 O O . ASN A 1 93 ? 28.537 -5.123 -35.892 1.00 94.44 93 ASN A O 1
ATOM 685 N N . PHE A 1 94 ? 28.126 -6.147 -33.941 1.00 93.81 94 PHE A N 1
ATOM 686 C CA . PHE A 1 94 ? 29.419 -6.822 -33.864 1.00 93.81 94 PHE A CA 1
ATOM 687 C C . PHE A 1 94 ? 29.647 -7.784 -35.040 1.00 93.81 94 PHE A C 1
ATOM 689 O O . PHE A 1 94 ? 30.685 -7.722 -35.699 1.00 93.81 94 PHE A O 1
ATOM 696 N N . VAL A 1 95 ? 28.658 -8.628 -35.358 1.00 94.12 95 VAL A N 1
ATOM 697 C CA . VAL A 1 95 ? 28.726 -9.548 -36.509 1.00 94.12 95 VAL A CA 1
ATOM 698 C C . VAL A 1 95 ? 28.855 -8.776 -37.824 1.00 94.12 95 VAL A C 1
ATOM 700 O O . VAL A 1 95 ? 29.662 -9.141 -38.677 1.00 94.12 95 VAL A O 1
ATOM 703 N N . GLN A 1 96 ? 28.109 -7.679 -37.976 1.00 92.06 96 GLN A N 1
ATOM 704 C CA . GLN A 1 96 ? 28.223 -6.796 -39.140 1.00 92.06 96 GLN A CA 1
ATOM 705 C C . GLN A 1 96 ? 29.624 -6.178 -39.250 1.00 92.06 96 GLN A C 1
ATOM 707 O O . GLN A 1 96 ? 30.195 -6.161 -40.339 1.00 92.06 96 GLN A O 1
ATOM 712 N N . GLY A 1 97 ? 30.213 -5.739 -38.134 1.00 90.44 97 GLY A N 1
ATOM 713 C CA . GLY A 1 97 ? 31.583 -5.227 -38.091 1.00 90.44 97 GLY A CA 1
ATOM 714 C C . GLY A 1 97 ? 32.615 -6.261 -38.547 1.00 90.44 97 GLY A C 1
ATOM 715 O O . GLY A 1 97 ? 33.475 -5.950 -39.370 1.00 90.44 97 GLY A O 1
ATOM 716 N N . LEU A 1 98 ? 32.489 -7.512 -38.094 1.00 89.06 98 LEU A N 1
ATOM 717 C CA . LEU A 1 98 ? 33.354 -8.606 -38.552 1.00 89.06 98 LEU A CA 1
ATOM 718 C C . LEU A 1 98 ? 33.175 -8.903 -40.048 1.00 89.06 98 LEU A C 1
ATOM 720 O O . LEU A 1 98 ? 34.157 -9.158 -40.741 1.00 89.06 98 LEU A O 1
ATOM 724 N N . GLY A 1 99 ? 31.944 -8.825 -40.560 1.00 88.31 99 GLY A N 1
ATOM 725 C CA . GLY A 1 99 ? 31.658 -8.982 -41.987 1.00 88.31 99 GLY A CA 1
ATOM 726 C C . GLY A 1 99 ? 32.337 -7.917 -42.851 1.00 88.31 99 GLY A C 1
ATOM 727 O O . GLY A 1 99 ? 32.944 -8.246 -43.868 1.00 88.31 99 GLY A O 1
ATOM 728 N N . ILE A 1 100 ? 32.309 -6.653 -42.419 1.00 88.25 100 ILE A N 1
ATOM 729 C CA . ILE A 1 100 ? 32.996 -5.552 -43.113 1.00 88.25 100 ILE A CA 1
ATOM 730 C C . ILE A 1 100 ? 34.510 -5.785 -43.113 1.00 88.25 100 ILE A C 1
ATOM 732 O O . ILE A 1 100 ? 35.142 -5.682 -44.164 1.00 88.25 100 ILE A O 1
ATOM 736 N N . ILE A 1 101 ? 35.082 -6.175 -41.969 1.00 84.12 101 ILE A N 1
ATOM 737 C CA . ILE A 1 101 ? 36.512 -6.501 -41.861 1.00 84.12 101 ILE A CA 1
ATOM 738 C C . ILE A 1 101 ? 36.882 -7.674 -42.778 1.00 84.12 101 ILE A C 1
ATOM 740 O O . ILE A 1 101 ? 37.912 -7.622 -43.436 1.00 84.12 101 ILE A O 1
ATOM 744 N N . SER A 1 102 ? 36.029 -8.696 -42.888 1.00 77.50 102 SER A N 1
ATOM 745 C CA . SER A 1 102 ? 36.253 -9.825 -43.799 1.00 77.50 102 SER A CA 1
ATOM 746 C C . SER A 1 102 ? 36.118 -9.454 -45.279 1.00 77.50 102 SER A C 1
ATOM 748 O O . SER A 1 102 ? 36.696 -10.135 -46.122 1.00 77.50 102 SER A O 1
ATOM 750 N N . SER A 1 103 ? 35.334 -8.425 -45.612 1.00 76.19 103 SER A N 1
ATOM 751 C CA . SER A 1 103 ? 35.184 -7.940 -46.992 1.00 76.19 103 SER A CA 1
ATOM 752 C C . SER A 1 103 ? 36.347 -7.054 -47.446 1.00 76.19 103 SER A C 1
ATOM 754 O O . SER A 1 103 ? 36.558 -6.864 -48.645 1.00 76.19 103 SER A O 1
ATOM 756 N N . LEU A 1 104 ? 37.129 -6.537 -46.495 1.00 75.44 104 LEU A N 1
ATOM 757 C CA . LEU A 1 104 ? 3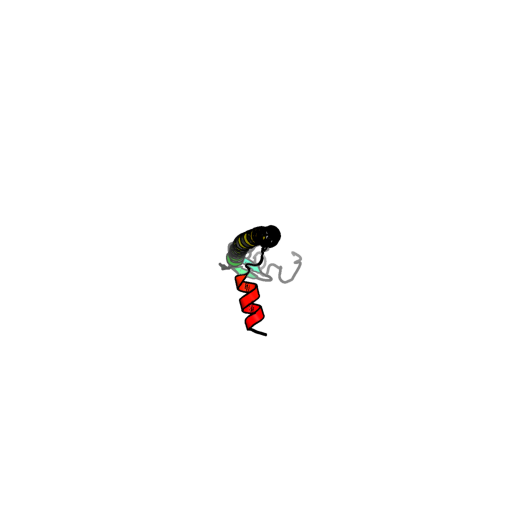8.376 -5.844 -46.771 1.00 75.44 104 LEU A CA 1
ATOM 758 C C . LEU A 1 104 ? 39.440 -6.893 -47.115 1.00 75.44 104 LEU A C 1
ATOM 760 O O . LEU A 1 104 ? 40.029 -7.524 -46.240 1.00 75.44 104 LEU A O 1
ATOM 764 N N . ASN A 1 105 ? 39.696 -7.076 -48.410 1.00 64.06 105 ASN A N 1
ATOM 765 C CA . ASN A 1 105 ? 40.894 -7.772 -48.864 1.00 64.06 105 ASN A CA 1
ATOM 766 C C . ASN A 1 105 ? 42.110 -6.936 -48.441 1.00 64.06 105 ASN A C 1
ATOM 768 O O . ASN A 1 105 ? 42.417 -5.919 -49.061 1.00 64.06 105 ASN A O 1
ATOM 772 N N . PHE A 1 106 ? 42.768 -7.332 -47.350 1.00 65.00 106 PHE A N 1
ATOM 773 C CA . PHE A 1 106 ? 44.020 -6.722 -46.916 1.00 65.00 106 PHE A CA 1
ATOM 774 C C . PHE A 1 106 ? 45.122 -7.065 -47.923 1.00 65.00 106 PHE A C 1
ATOM 776 O O . PHE A 1 106 ? 45.797 -8.088 -47.818 1.00 65.00 106 PHE A O 1
ATOM 783 N N . GLU A 1 107 ? 45.316 -6.188 -48.900 1.00 65.25 107 GLU A N 1
ATOM 784 C CA . GLU A 1 107 ? 46.536 -6.152 -49.693 1.00 65.25 107 GLU A CA 1
ATOM 785 C C . GLU A 1 107 ? 47.603 -5.485 -48.817 1.00 65.25 107 GLU A C 1
ATOM 787 O O . GLU A 1 107 ? 47.580 -4.275 -48.589 1.00 65.25 107 GLU A O 1
ATOM 792 N N . PHE A 1 108 ? 48.468 -6.295 -48.199 1.00 63.09 108 PHE A N 1
ATOM 793 C CA . PHE A 1 108 ? 49.507 -5.783 -47.305 1.00 63.09 108 PHE A CA 1
ATOM 794 C C . PHE A 1 108 ? 50.374 -4.761 -48.056 1.00 63.09 108 PHE A C 1
ATOM 796 O O . PHE A 1 108 ? 51.002 -5.122 -49.056 1.00 63.09 108 PHE A O 1
ATOM 803 N N . PRO A 1 109 ? 50.454 -3.497 -47.598 1.00 72.56 109 PRO A N 1
ATOM 804 C CA . PRO A 1 109 ? 51.288 -2.511 -48.261 1.00 72.56 109 PRO A CA 1
ATOM 805 C C . PRO A 1 109 ? 52.754 -2.914 -48.098 1.00 72.56 109 PRO A C 1
ATOM 807 O O . PRO A 1 109 ? 53.217 -3.183 -46.988 1.00 72.56 109 PRO A O 1
ATOM 810 N N . VAL A 1 110 ? 53.490 -2.929 -49.211 1.00 71.81 110 VAL A N 1
ATOM 811 C CA . VAL A 1 110 ? 54.893 -3.378 -49.291 1.00 71.81 110 VAL A CA 1
ATOM 812 C C . VAL A 1 110 ? 55.815 -2.716 -48.255 1.00 71.81 110 VAL A C 1
ATOM 814 O O . VAL A 1 110 ? 56.740 -3.354 -47.766 1.00 71.81 110 VAL A O 1
ATOM 817 N N . GLY A 1 111 ? 55.515 -1.484 -47.828 1.00 68.56 111 GLY A N 1
ATOM 818 C CA . GLY A 1 111 ? 56.282 -0.783 -46.790 1.00 68.56 111 GLY A CA 1
ATOM 819 C C . GLY A 1 111 ? 56.156 -1.368 -45.375 1.00 68.56 111 GLY A C 1
ATOM 820 O O . GLY A 1 111 ? 57.055 -1.186 -44.560 1.00 68.56 111 GLY A O 1
ATOM 821 N N . LEU A 1 112 ? 55.077 -2.096 -45.064 1.00 69.06 112 LEU A N 1
ATOM 822 C CA . LEU A 1 112 ? 54.891 -2.716 -43.744 1.00 69.06 112 LEU A CA 1
ATOM 823 C C . LEU A 1 112 ? 55.674 -4.032 -43.617 1.00 69.06 112 LEU A C 1
ATOM 825 O O . LEU A 1 112 ? 56.159 -4.365 -42.538 1.00 69.06 112 LEU A O 1
ATOM 829 N N . LEU A 1 113 ? 55.824 -4.761 -44.728 1.00 70.94 113 LEU A N 1
ATOM 830 C CA . LEU A 1 113 ? 56.653 -5.967 -44.806 1.00 70.94 113 LEU A CA 1
ATOM 831 C C . LEU A 1 113 ? 58.131 -5.639 -44.573 1.00 70.94 113 LEU A C 1
ATOM 833 O O . LEU A 1 113 ? 58.804 -6.373 -43.853 1.00 70.94 113 LEU A O 1
ATOM 837 N N . GLU A 1 114 ? 58.615 -4.512 -45.101 1.00 72.31 114 GLU A N 1
ATOM 838 C CA . GLU A 1 114 ? 59.987 -4.054 -44.853 1.00 72.31 114 GLU A CA 1
ATOM 839 C C . GLU A 1 114 ? 60.210 -3.627 -43.397 1.00 72.31 114 GLU A C 1
ATOM 841 O O . GLU A 1 114 ? 61.236 -3.963 -42.810 1.00 72.31 114 GLU A O 1
ATOM 846 N N . PHE A 1 115 ? 59.231 -2.965 -42.770 1.00 75.25 115 PHE A N 1
ATOM 847 C CA . PHE A 1 115 ? 59.307 -2.598 -41.352 1.00 75.25 115 PHE A CA 1
ATOM 848 C C . PHE A 1 115 ? 59.390 -3.828 -40.430 1.00 75.25 115 PHE A C 1
ATOM 850 O O . PHE A 1 115 ? 60.200 -3.848 -39.504 1.00 75.25 115 PHE A O 1
ATOM 857 N N . PHE A 1 116 ? 58.603 -4.878 -40.695 1.00 74.31 116 PHE A N 1
ATOM 858 C CA . PHE A 1 116 ? 58.684 -6.131 -39.932 1.00 74.31 116 PHE A CA 1
ATOM 859 C C . PHE A 1 116 ? 59.946 -6.946 -40.244 1.00 74.31 116 PHE A C 1
ATOM 861 O O . PHE A 1 116 ? 60.469 -7.609 -39.350 1.00 74.31 116 PHE A O 1
ATOM 868 N N . ALA A 1 117 ? 60.462 -6.882 -41.476 1.00 73.50 117 ALA A N 1
ATOM 869 C CA . ALA A 1 117 ? 61.733 -7.506 -41.840 1.00 73.50 117 ALA A CA 1
ATOM 870 C C . ALA A 1 117 ? 62.939 -6.817 -41.175 1.00 73.50 117 ALA A C 1
ATOM 872 O O . ALA A 1 117 ? 63.901 -7.495 -40.833 1.00 73.50 117 ALA A O 1
ATOM 873 N N . ALA A 1 118 ? 62.873 -5.502 -40.942 1.00 74.62 118 ALA A N 1
ATOM 874 C CA . ALA A 1 118 ? 63.916 -4.729 -40.263 1.00 74.62 118 ALA A CA 1
ATOM 875 C C . ALA A 1 118 ? 63.968 -4.941 -38.735 1.00 74.62 118 ALA A C 1
ATOM 877 O O . ALA A 1 118 ? 64.937 -4.537 -38.096 1.00 74.62 118 ALA A O 1
ATOM 878 N N . PHE A 1 119 ? 62.933 -5.546 -38.143 1.00 72.19 119 PHE A N 1
ATOM 879 C CA . PHE A 1 119 ? 62.838 -5.817 -36.702 1.00 72.19 119 PHE A CA 1
ATOM 880 C C . PHE A 1 119 ? 63.206 -7.265 -36.317 1.00 72.19 119 PHE A C 1
ATOM 882 O O . PHE A 1 119 ? 63.019 -7.655 -35.162 1.00 72.19 119 PHE A O 1
ATOM 889 N N . LYS A 1 120 ? 63.710 -8.058 -37.273 1.00 51.34 120 LYS A N 1
ATOM 890 C CA . LYS A 1 120 ? 64.277 -9.399 -37.069 1.00 51.34 120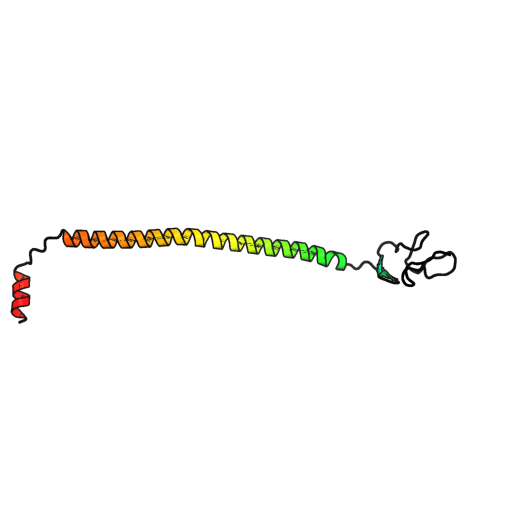 LYS A CA 1
ATOM 891 C C . LYS A 1 120 ? 65.801 -9.344 -37.090 1.00 51.34 120 LYS A C 1
ATOM 893 O O . LYS A 1 120 ? 66.404 -10.085 -36.284 1.00 51.34 120 LYS A O 1
#

Organism: NCBI:txid1333877

Foldseek 3Di:
DDDDPDPQQQQDDDPPDGDPQFDDPRSNDGHPQWDDDGNDTHGDDPCPCVVVVVVVVVVVVVVVVVVVVVVVVVVVVVVVVVVVVVVVVVVVVVVVVVVVVVVPPPPDPPVVVVVVVVVD

=== Feature glossary ===
Key to the feature types in this record:

pLDDT. pLDDT is the predicted lDDT-Cα score: AlphaFold's confidence that the local environment of each residue (all inter-atomic distances within 15 Å) is correctly placed. It is a per-residue number between 0 and 100, with higher meaning more reliable.

Radius of gyration, Cα contacts, bounding box. The geometric summary reports three shape descriptors. Rg (radius of gyration) measures how spread out the Cα atoms are about their centre of mass; compact globular proteins have small Rg, elongated or unfolded ones large. Cα contacts (<8 Å, |i−j|>4) count long-range residue pairs in spatial proximity — high for tightly packed folds, near zero for rods or random coil. The bounding-box extents give the protein's footprint along x, y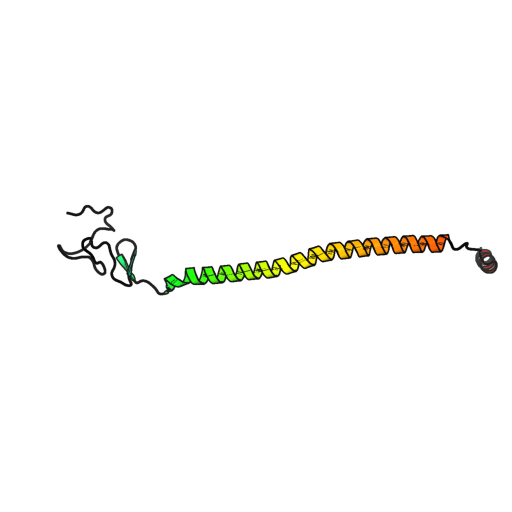, z in Å.

Backbone torsions (φ/ψ). Backbone dihedral angles. Every residue except chain termini has a φ (preceding-C → N → Cα → C) and a ψ (N → Cα → C → next-N). They are reported in degrees following the IUPAC sign convention. Secondary structure is essentially a statement about which (φ, ψ) basin each residue occupies.

Contact-map, Ramachandran, and PAE plots. Plot images: a contact map (which residues are close in 3D, as an N×N binary image), a Ramachandran scatter (backbone torsion angles, revealing secondary-structure composition at a glance), and — for AlphaFold structures — a PAE heatmap (pairwise prediction confidence).

Predicted aligned error. Predicted Aligned Error (PAE) is an AlphaFold confidence matrix: entry (i, j) is the expected error in the position of residue j, in ångströms, when the prediction is superimposed on the true structure at residue i. Low PAE within a block of residues means that block is internally rigid and well-predicted; high PAE between two blocks means their relative placement is uncertain even if each block individually is confident.

Secondary structure (3-state, P-SEA). Three-state secondary structure (P-SEA) collapses the eight DSSP classes into helix (a), strand (b), and coil (c). P-SEA assigns these from Cα geometry alone — distances and angles — without requiring backbone oxygens, so it works on any Cα trace.

Solvent-accessible surface area. Solvent-accessible surface area (SASA) is the area in Å² traced out by the centre of a 1.4 Å probe sphere (a water molecule) rolled over the protein's van der Waals surface (Shrake–Rupley / Lee–Richards construction). Buried residues have near-zero SASA; fully exposed residues can exceed 200 Å². The total SASA scales roughly with the number of surface residues.

Foldseek 3Di. The Foldseek 3Di string encodes local tertiary geometry as a 20-letter alphabet — one character per residue — derived from the relative positions of nearby Cα atoms. Unlike the amino-acid sequence, 3Di is a direct function of the 3D structure, so two proteins with the same fold have similar 3Di strings even at low sequence identity.

B-factor. For experimental (PDB) structures, the B-factor (temperature factor) quantifies the positional spread of each atom in the crystal — a combination of thermal vibration and static disorder — in units of Å². High B-factors mark flexible loops or poorly resolved regions; low B-factors mark the rigid, well-ordered core.

mmCIF coordinates. The mmCIF block holds the 3D Cartesian coordinates of each backbone atom (N, Cα, C, O) in ångströms. mmCIF is the PDB's canonical archive format — a tagged-loop text representation of the atomic model.

InterPro / GO / CATH / organism. Functional annotations link the protein to curated databases. InterPro entries identify conserved domains and families by matching the sequence against member-database signatures (Pfam, PROSITE, CDD, …). Gene Ontology (GO) terms describe molecular function, biological process, and cellular component in a controlled vocabulary. CATH places the structure in a hierarchical fold classification (Class/Architecture/Topology/Homologous-superfamily). The organism is the source species.

Rendered structure images. Structure images are PyMOL renders from six orthogonal camera directions. Cartoon representation draws helices as coils and strands as arrows; sticks shows the backbone as bonds; surface shows the solvent-excluded envelope. Rainbow coloring maps sequence position to hue (blue→red, N→C); chain coloring assigns a distinct color per polypeptide.

Sequence. This is the polypeptide sequence — one letter per residue, N-terminus first. Length ranges from a few dozen residues for small domains to over a thousand for large multi-domain proteins.

Secondary structure (8-state, DSSP). The SS8 string is DSSP's per-residue secondary-structure call. α-helix (H) means an i→i+4 H-bond ladder; β-strand (E) means the residue participates in a β-sheet; 3₁₀ (G) and π (I) are tighter and wider helices; T/S are turns/bends; '-' is loop.

Nearest PDB structures. Structural nearest neighbors (via Foldseek easy-search vs the PDB). Reported per hit: target PDB id, E-value, and alignment TM-score. A TM-score above ~0.5 is the conventional threshold for 'same fold'.